Protein AF-A0A951ZEP1-F1 (afdb_monomer_lite)

Radius of gyration: 19.98 Å; chains: 1; bounding box: 36×41×52 Å

Structure (mmCIF, N/CA/C/O backbone):
data_AF-A0A951ZEP1-F1
#
_entry.id   AF-A0A951ZEP1-F1
#
loop_
_atom_site.group_PDB
_atom_site.id
_atom_site.type_symbol
_atom_site.label_atom_id
_atom_site.label_alt_id
_atom_site.label_comp_id
_atom_site.label_asym_id
_atom_site.label_entity_id
_atom_site.label_seq_id
_atom_site.pdbx_PDB_ins_code
_atom_site.Cartn_x
_atom_site.Cartn_y
_atom_site.Cartn_z
_atom_site.occupancy
_atom_site.B_iso_or_equiv
_atom_site.auth_seq_id
_atom_site.auth_comp_id
_atom_site.auth_asym_id
_atom_site.auth_atom_id
_atom_site.pdbx_PDB_model_num
ATOM 1 N N . MET A 1 1 ? 15.410 -1.917 -31.909 1.00 51.38 1 MET A N 1
ATOM 2 C CA . MET A 1 1 ? 15.054 -2.772 -30.748 1.00 51.38 1 MET A CA 1
ATOM 3 C C . MET A 1 1 ? 16.206 -2.925 -29.750 1.00 51.38 1 MET A C 1
ATOM 5 O O . MET A 1 1 ? 15.936 -2.834 -28.562 1.00 51.38 1 MET A O 1
ATOM 9 N N . ALA A 1 2 ? 17.462 -3.115 -30.187 1.00 53.62 2 ALA A N 1
ATOM 10 C CA . ALA A 1 2 ? 18.624 -3.201 -29.285 1.00 53.62 2 ALA A CA 1
ATOM 11 C C . ALA A 1 2 ? 18.972 -1.863 -28.595 1.00 53.62 2 ALA A C 1
ATOM 13 O O . ALA A 1 2 ? 19.154 -1.836 -27.384 1.00 53.62 2 ALA A O 1
ATOM 14 N N . GLU A 1 3 ? 18.944 -0.740 -29.322 1.00 55.06 3 GLU A N 1
ATOM 15 C CA . GLU A 1 3 ? 19.214 0.591 -28.741 1.00 55.06 3 GLU A CA 1
ATOM 16 C C . GLU A 1 3 ? 18.153 1.044 -27.728 1.00 55.06 3 GLU A C 1
ATOM 18 O O . GLU A 1 3 ? 18.469 1.681 -26.728 1.00 55.06 3 GLU A O 1
ATOM 23 N N . LEU A 1 4 ? 16.891 0.644 -27.935 1.00 56.81 4 LEU A N 1
ATOM 24 C CA . LEU A 1 4 ? 15.805 0.920 -26.991 1.00 56.81 4 LEU A CA 1
ATOM 25 C C . LEU A 1 4 ? 16.035 0.196 -25.654 1.00 56.81 4 LEU A C 1
ATOM 27 O O . LEU A 1 4 ? 15.737 0.746 -24.603 1.00 56.81 4 LEU A O 1
ATOM 31 N N . ARG A 1 5 ? 16.589 -1.025 -25.679 1.00 55.31 5 ARG A N 1
ATOM 32 C CA . ARG A 1 5 ? 16.930 -1.774 -24.460 1.00 55.31 5 ARG A CA 1
ATOM 33 C C . ARG A 1 5 ? 18.103 -1.140 -23.712 1.00 55.31 5 ARG A C 1
ATOM 35 O O . ARG A 1 5 ? 18.003 -0.987 -22.504 1.00 55.31 5 ARG A O 1
ATOM 42 N N . ALA A 1 6 ? 19.137 -0.686 -24.423 1.00 54.97 6 ALA A N 1
ATOM 43 C CA . ALA A 1 6 ? 20.277 0.013 -23.820 1.00 54.97 6 ALA A CA 1
ATOM 44 C C . ALA A 1 6 ? 19.877 1.344 -23.144 1.00 54.97 6 ALA A C 1
ATOM 46 O O . ALA A 1 6 ? 20.394 1.686 -22.086 1.00 54.97 6 ALA A O 1
ATOM 47 N N . LEU A 1 7 ? 18.899 2.068 -23.706 1.00 56.16 7 LEU A N 1
ATOM 48 C CA . LEU A 1 7 ? 18.304 3.261 -23.086 1.00 56.16 7 LEU A CA 1
ATOM 49 C C . LEU A 1 7 ? 17.587 2.950 -21.762 1.00 56.16 7 LEU A C 1
ATOM 51 O O . LEU A 1 7 ? 17.688 3.718 -20.806 1.00 56.16 7 LEU A O 1
ATOM 55 N N . PHE A 1 8 ? 16.885 1.821 -21.691 1.00 56.09 8 PHE A N 1
ATOM 56 C CA . PHE A 1 8 ? 16.181 1.380 -20.486 1.00 56.09 8 PHE A CA 1
ATOM 57 C C . PHE A 1 8 ? 17.101 0.761 -19.417 1.00 56.09 8 PHE A C 1
ATOM 59 O O . PHE A 1 8 ? 16.691 0.686 -18.263 1.00 56.09 8 PHE A O 1
ATOM 66 N N . GLU A 1 9 ? 18.333 0.381 -19.764 1.00 59.91 9 GLU A N 1
ATOM 67 C CA . GLU A 1 9 ? 19.388 -0.015 -18.811 1.00 59.91 9 GLU A CA 1
ATOM 68 C C . GLU A 1 9 ? 20.120 1.188 -18.175 1.00 59.91 9 GLU A C 1
ATOM 70 O O . GLU A 1 9 ? 21.024 1.009 -17.363 1.00 59.91 9 GLU A O 1
ATOM 75 N N . SER A 1 10 ? 19.726 2.422 -18.514 1.00 67.31 10 SER A N 1
ATOM 76 C CA . SER A 1 10 ? 20.356 3.671 -18.056 1.00 67.31 10 SER A CA 1
ATOM 77 C C . SER A 1 10 ? 19.426 4.540 -17.189 1.00 67.31 10 SER A C 1
ATOM 79 O O . SER A 1 10 ? 18.234 4.259 -17.052 1.00 67.31 10 SER A O 1
ATOM 81 N N . GLU A 1 11 ? 19.942 5.655 -16.652 1.00 76.94 11 GLU A N 1
ATOM 82 C CA . GLU A 1 11 ? 19.190 6.690 -15.908 1.00 76.94 11 GLU A CA 1
ATOM 83 C C . GLU A 1 11 ? 17.933 7.186 -16.650 1.00 76.94 11 GLU A C 1
ATOM 85 O O . GLU A 1 11 ? 16.928 7.545 -16.034 1.00 76.94 11 GLU A O 1
ATOM 90 N N . LEU A 1 12 ? 17.942 7.147 -17.985 1.00 81.88 12 LEU A N 1
ATOM 91 C CA . LEU A 1 12 ? 16.786 7.507 -18.807 1.00 81.88 12 LEU A CA 1
ATOM 92 C C . LEU A 1 12 ? 15.616 6.537 -18.624 1.00 81.88 12 LEU A C 1
ATOM 94 O O . LEU A 1 12 ? 14.464 6.972 -18.647 1.00 81.88 12 LEU A O 1
ATOM 98 N N . GLY A 1 13 ? 15.885 5.256 -18.366 1.00 82.81 13 GLY A N 1
ATOM 99 C CA . GLY A 1 13 ? 14.861 4.281 -18.002 1.00 82.81 13 GLY A CA 1
ATOM 100 C C . GLY A 1 13 ? 14.100 4.706 -16.745 1.00 82.81 13 GLY A C 1
ATOM 101 O O . GLY A 1 13 ? 12.869 4.653 -16.727 1.00 82.81 13 GLY A O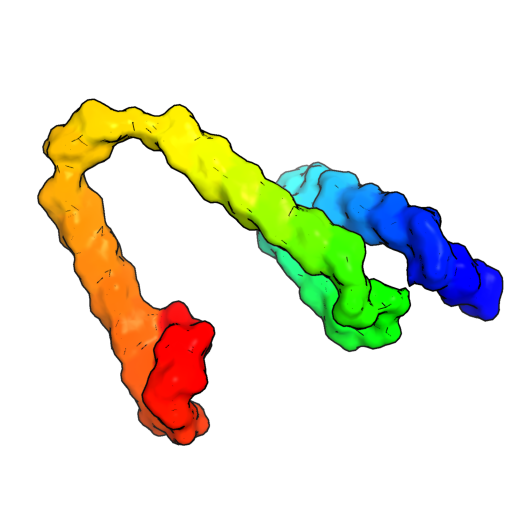 1
ATOM 102 N N . TYR A 1 14 ? 14.810 5.203 -15.728 1.00 83.12 14 TYR A N 1
ATOM 103 C CA . TYR A 1 14 ? 14.204 5.732 -14.502 1.00 83.12 14 TYR A CA 1
ATOM 104 C C . TYR A 1 14 ? 13.347 6.960 -14.753 1.00 83.12 14 TYR A C 1
ATOM 106 O O . TYR A 1 14 ? 12.226 7.041 -14.250 1.00 83.12 14 TYR A O 1
ATOM 114 N N . VAL A 1 15 ? 13.851 7.901 -15.550 1.00 87.19 15 VAL A N 1
ATOM 115 C CA . VAL A 1 15 ? 13.104 9.109 -15.909 1.00 87.19 15 VAL A CA 1
ATOM 116 C C . VAL A 1 15 ? 11.821 8.740 -16.645 1.00 87.19 15 VAL A C 1
ATOM 118 O O . VAL A 1 15 ? 10.760 9.242 -16.289 1.00 87.19 15 VAL A O 1
ATOM 121 N N . VAL A 1 16 ? 11.886 7.828 -17.617 1.00 88.94 16 VAL A N 1
ATOM 122 C CA . VAL A 1 16 ? 10.708 7.355 -18.358 1.00 88.94 16 VAL A CA 1
ATOM 123 C C . VAL A 1 16 ? 9.730 6.627 -17.438 1.00 88.94 16 VAL A C 1
ATOM 125 O O . VAL A 1 16 ? 8.526 6.862 -17.535 1.00 88.94 16 VAL A O 1
ATOM 128 N N . LEU A 1 17 ? 10.224 5.790 -16.521 1.00 87.00 17 LEU A N 1
ATOM 129 C CA . LEU A 1 17 ? 9.393 5.086 -15.548 1.00 87.00 17 LEU A CA 1
ATOM 130 C C . LEU A 1 17 ? 8.660 6.065 -14.626 1.00 87.00 17 LEU A C 1
ATOM 132 O O . LEU A 1 17 ? 7.434 6.007 -14.534 1.00 87.00 17 LEU A O 1
ATOM 136 N N . LEU A 1 18 ? 9.385 6.981 -13.976 1.00 87.88 18 LEU A N 1
ATOM 137 C CA . LEU A 1 18 ? 8.785 7.994 -13.106 1.00 87.88 18 LEU A CA 1
ATOM 138 C C . LEU A 1 18 ? 7.826 8.883 -13.896 1.00 87.88 18 LEU A C 1
ATOM 140 O O . LEU A 1 18 ? 6.705 9.115 -13.450 1.00 87.88 18 LEU A O 1
ATOM 144 N N . PHE A 1 19 ? 8.227 9.353 -15.077 1.00 91.19 19 PHE A N 1
ATOM 145 C CA . PHE A 1 19 ? 7.374 10.169 -15.934 1.00 91.19 19 PHE A CA 1
ATOM 146 C C . PHE A 1 19 ? 6.077 9.437 -16.278 1.00 91.19 19 PHE A C 1
ATOM 148 O O . PHE A 1 19 ? 4.996 9.993 -16.098 1.00 91.19 19 PHE A O 1
ATOM 155 N N . GLY A 1 20 ? 6.163 8.171 -16.691 1.00 91.75 20 GLY A N 1
ATOM 156 C CA . GLY A 1 20 ? 4.998 7.327 -16.932 1.00 91.75 20 GLY A CA 1
ATOM 157 C C . GLY A 1 20 ? 4.111 7.218 -15.692 1.00 91.75 20 GLY A C 1
ATOM 158 O O . GLY A 1 20 ? 2.907 7.459 -15.772 1.00 91.75 20 GLY A O 1
ATOM 159 N N . LEU A 1 21 ? 4.705 6.944 -14.530 1.00 89.88 21 LEU A N 1
ATOM 160 C CA . LEU A 1 21 ? 3.989 6.769 -13.267 1.00 89.88 21 LEU A CA 1
ATOM 161 C C . LEU A 1 21 ? 3.367 8.069 -12.724 1.00 89.88 21 LEU A C 1
ATOM 163 O O . LEU A 1 21 ? 2.369 8.008 -12.015 1.00 89.88 21 LEU A O 1
ATOM 167 N N . PHE A 1 22 ? 3.903 9.246 -13.057 1.00 90.12 22 PHE A N 1
ATOM 168 C CA . PHE A 1 22 ? 3.345 10.536 -12.631 1.00 90.12 22 PHE A CA 1
ATOM 169 C C . PHE A 1 22 ? 2.361 11.135 -13.641 1.00 90.12 22 PHE A C 1
ATOM 171 O O . PHE A 1 22 ? 1.352 11.723 -13.244 1.00 90.12 22 PHE A O 1
ATOM 178 N N . VAL A 1 23 ? 2.637 11.009 -14.939 1.00 94.19 23 VAL A N 1
ATOM 179 C CA . VAL A 1 23 ? 1.863 11.667 -15.998 1.00 94.19 23 VAL A CA 1
ATOM 180 C C . VAL A 1 23 ? 0.688 10.811 -16.441 1.00 94.19 23 VAL A C 1
ATOM 182 O O . VAL A 1 23 ? -0.427 11.328 -16.528 1.00 94.19 23 VAL A O 1
ATOM 185 N N . VAL A 1 24 ? 0.891 9.509 -16.673 1.00 93.69 24 VAL A N 1
ATOM 186 C CA . VAL A 1 24 ? -0.178 8.641 -17.188 1.00 93.69 24 VAL A CA 1
ATOM 187 C C . VAL A 1 24 ? -1.364 8.594 -16.221 1.00 93.69 24 VAL A C 1
ATOM 189 O O . VAL A 1 24 ? -2.473 8.866 -16.684 1.00 93.69 24 VAL A O 1
ATOM 192 N N . PRO A 1 25 ? -1.192 8.384 -14.897 1.00 92.88 25 PRO A N 1
ATOM 193 C CA . PRO A 1 25 ? -2.306 8.448 -13.951 1.00 92.88 25 PRO A CA 1
ATOM 194 C C . PRO A 1 25 ? -3.073 9.766 -13.994 1.00 92.88 25 PRO A C 1
ATOM 196 O O . PRO A 1 25 ? -4.299 9.756 -13.967 1.00 92.88 25 PRO A O 1
ATOM 199 N N . LYS A 1 26 ? -2.380 10.906 -14.110 1.00 91.06 26 LYS A N 1
ATOM 200 C CA . LYS A 1 26 ? -3.030 12.225 -14.176 1.00 91.06 26 LYS A CA 1
ATOM 201 C C . LYS A 1 26 ? -3.813 12.443 -15.466 1.00 91.06 26 LYS A C 1
ATOM 203 O O . LYS A 1 26 ? -4.875 13.054 -15.436 1.00 91.06 26 LYS A O 1
ATOM 208 N N . VAL A 1 27 ? -3.327 11.931 -16.593 1.00 93.31 27 VAL A N 1
ATOM 209 C CA . VAL A 1 27 ? -4.079 11.976 -17.854 1.00 93.31 27 VAL A CA 1
ATOM 210 C C . VAL A 1 27 ? -5.305 11.064 -17.768 1.00 93.31 27 VAL A C 1
ATOM 212 O O . VAL A 1 27 ? -6.408 11.475 -18.128 1.00 93.31 27 VAL A O 1
ATOM 215 N N . LEU A 1 28 ? -5.140 9.856 -17.221 1.00 92.19 28 LEU A N 1
ATOM 216 C CA . LEU A 1 28 ? -6.211 8.867 -17.083 1.00 92.19 28 LEU A CA 1
ATOM 217 C C . LEU A 1 28 ? -7.283 9.267 -16.059 1.00 92.19 28 LEU A C 1
ATOM 219 O O . LEU A 1 28 ? -8.441 8.871 -16.198 1.00 92.19 28 LEU A O 1
ATOM 223 N N . GLN A 1 29 ? -6.942 10.111 -15.082 1.00 91.50 29 GLN A N 1
ATOM 224 C CA . GLN A 1 29 ? -7.910 10.721 -14.164 1.00 91.50 29 GLN A CA 1
ATOM 225 C C . GLN A 1 29 ? -9.022 11.482 -14.902 1.00 91.50 29 GLN A C 1
ATOM 227 O O . GLN A 1 29 ? -10.141 11.558 -14.392 1.00 91.50 29 GLN A O 1
ATOM 232 N N . ARG A 1 30 ? -8.779 11.976 -16.129 1.00 91.62 30 ARG A N 1
ATOM 233 C CA . ARG A 1 30 ? -9.824 12.593 -16.965 1.00 91.62 30 ARG A CA 1
ATOM 234 C C . ARG A 1 30 ? -10.985 11.634 -17.261 1.00 91.62 30 ARG A C 1
ATOM 236 O O . ARG A 1 30 ? -12.110 12.085 -17.456 1.00 91.62 30 ARG A O 1
ATOM 243 N N . TRP A 1 31 ? -10.739 10.325 -17.243 1.00 93.50 31 TRP A N 1
ATOM 244 C CA . TRP A 1 31 ? -11.752 9.276 -17.392 1.00 93.50 31 TRP A CA 1
ATOM 245 C C . TRP A 1 31 ? -12.263 8.727 -16.053 1.00 93.50 31 TRP A C 1
ATOM 247 O O . TRP A 1 31 ? -12.831 7.641 -16.010 1.00 93.50 31 TRP A O 1
ATOM 257 N N . ARG A 1 32 ? -12.100 9.487 -14.959 1.00 90.50 32 ARG A N 1
ATOM 258 C CA . ARG A 1 32 ? -12.535 9.134 -13.593 1.00 90.50 32 ARG A CA 1
ATOM 259 C C . ARG A 1 32 ? -11.828 7.913 -12.994 1.00 90.50 32 ARG A C 1
ATOM 261 O O . ARG A 1 32 ? -12.340 7.310 -12.054 1.00 90.50 32 ARG A O 1
ATOM 268 N N . LEU A 1 33 ? -10.646 7.563 -13.499 1.00 91.12 33 LEU A N 1
ATOM 269 C CA . LEU A 1 33 ? -9.834 6.492 -12.927 1.00 91.12 33 LEU A CA 1
ATOM 270 C C . LEU A 1 33 ? -9.000 7.016 -11.741 1.00 91.12 33 LEU A C 1
ATOM 272 O O . LEU A 1 33 ? -8.291 8.015 -11.897 1.00 91.12 33 LEU A O 1
ATOM 276 N N . PRO A 1 34 ? -9.054 6.374 -10.554 1.00 92.25 34 PRO A N 1
ATOM 277 C CA . PRO A 1 34 ? -8.247 6.779 -9.405 1.00 92.25 34 PRO A CA 1
ATOM 278 C C . PRO A 1 34 ? -6.750 6.640 -9.693 1.00 92.25 34 PRO A C 1
ATOM 280 O O . 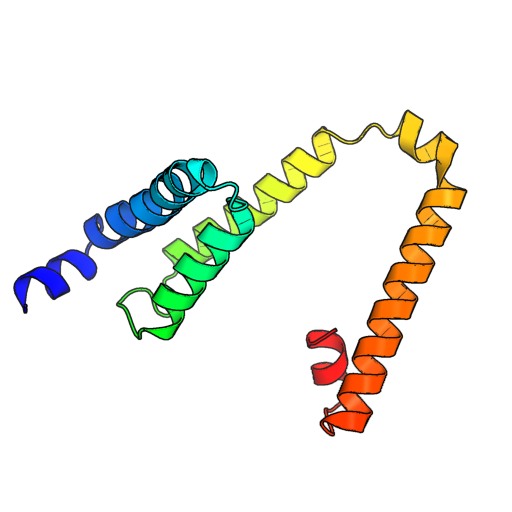PRO A 1 34 ? -6.283 5.561 -10.064 1.00 92.25 34 PRO A O 1
ATOM 283 N N . SER A 1 35 ? -5.977 7.706 -9.463 1.00 91.44 35 SER A N 1
ATOM 284 C CA . SER A 1 35 ? -4.535 7.715 -9.761 1.00 91.44 35 SER A CA 1
ATOM 285 C C . SER A 1 35 ? -3.783 6.594 -9.060 1.00 91.44 35 SER A C 1
ATOM 287 O O . SER A 1 35 ? -2.970 5.933 -9.697 1.00 91.44 35 SER A O 1
ATOM 289 N N . ALA A 1 36 ? -4.081 6.349 -7.782 1.00 90.56 36 ALA A N 1
ATOM 290 C CA . ALA A 1 36 ? -3.440 5.299 -6.996 1.00 90.56 36 ALA A CA 1
ATOM 291 C C . ALA A 1 36 ? -3.563 3.918 -7.660 1.00 90.56 36 ALA A C 1
ATOM 293 O O . ALA A 1 36 ? -2.565 3.216 -7.801 1.00 90.56 36 ALA A O 1
ATOM 294 N N . ILE A 1 37 ? -4.757 3.563 -8.146 1.00 93.06 37 ILE A N 1
ATOM 295 C CA . ILE A 1 37 ? -4.994 2.273 -8.807 1.00 93.06 37 ILE A CA 1
ATOM 296 C C . ILE A 1 37 ? -4.238 2.221 -10.136 1.00 93.06 37 ILE A C 1
ATOM 298 O O . ILE A 1 37 ? -3.557 1.241 -10.420 1.00 93.06 37 ILE A O 1
ATOM 302 N N . THR A 1 38 ? -4.301 3.287 -10.937 1.00 93.62 38 THR A N 1
ATOM 303 C CA . THR A 1 38 ? -3.613 3.321 -12.240 1.00 93.62 38 THR A CA 1
ATOM 304 C C . THR A 1 38 ? -2.091 3.254 -12.107 1.00 93.62 38 THR A C 1
ATOM 306 O O . THR A 1 38 ? -1.452 2.528 -12.862 1.00 93.62 38 THR A O 1
ATOM 309 N N . ALA A 1 39 ? -1.514 3.950 -11.122 1.00 92.12 39 ALA A N 1
ATOM 310 C CA . ALA A 1 39 ? -0.088 3.898 -10.820 1.00 92.12 39 ALA A CA 1
ATOM 311 C C . ALA A 1 39 ? 0.320 2.503 -10.331 1.00 92.12 39 ALA A C 1
ATOM 313 O O . ALA A 1 39 ? 1.312 1.958 -10.804 1.00 92.12 39 ALA A O 1
ATOM 314 N N . PHE A 1 40 ? -0.473 1.894 -9.443 1.00 91.69 40 PHE A N 1
ATOM 315 C CA . PHE A 1 40 ? -0.232 0.532 -8.970 1.00 91.69 40 PHE A CA 1
ATOM 316 C C . PHE A 1 40 ? -0.239 -0.482 -10.119 1.00 91.69 40 PHE A C 1
ATOM 318 O O . PHE A 1 40 ? 0.698 -1.265 -10.248 1.00 91.69 40 PHE A O 1
ATOM 325 N N . VAL A 1 41 ? -1.249 -0.432 -10.992 1.00 93.56 41 VAL A N 1
ATOM 326 C CA . VAL A 1 41 ? -1.349 -1.334 -12.149 1.00 93.56 41 VAL A CA 1
ATOM 327 C C . VAL A 1 41 ? -0.191 -1.116 -13.120 1.00 93.56 41 VAL A C 1
ATOM 329 O O . VAL A 1 41 ? 0.414 -2.090 -13.555 1.00 93.56 41 VAL A O 1
ATOM 332 N N . LEU A 1 42 ? 0.168 0.135 -13.427 1.00 91.94 42 LEU A N 1
ATOM 333 C CA . LEU A 1 42 ? 1.333 0.437 -14.266 1.00 91.94 42 LEU A CA 1
ATOM 334 C C . LEU A 1 42 ? 2.622 -0.133 -13.669 1.00 91.94 42 LEU A C 1
ATOM 336 O O . LEU A 1 42 ? 3.373 -0.806 -14.372 1.00 91.94 42 LEU A O 1
ATOM 340 N N . GLY A 1 43 ? 2.850 0.084 -12.372 1.00 89.69 43 GLY A N 1
ATOM 341 C CA . GLY A 1 43 ? 3.996 -0.472 -11.659 1.00 89.69 43 GLY A CA 1
ATOM 342 C C . GLY A 1 43 ? 4.015 -2.002 -11.685 1.00 89.69 43 GLY A C 1
ATOM 343 O O . GLY A 1 43 ? 5.050 -2.592 -11.981 1.00 89.69 43 GLY A O 1
ATOM 344 N N . ALA A 1 44 ? 2.870 -2.651 -11.454 1.00 90.25 44 ALA A N 1
ATOM 345 C CA . ALA A 1 44 ? 2.742 -4.106 -11.500 1.00 90.25 44 ALA A CA 1
ATOM 346 C C . ALA A 1 44 ? 3.015 -4.668 -12.905 1.00 90.25 44 ALA A C 1
ATOM 348 O O . ALA A 1 44 ? 3.755 -5.640 -13.044 1.00 90.25 44 ALA A O 1
ATOM 349 N N . VAL A 1 45 ? 2.476 -4.034 -13.954 1.00 90.81 45 VAL A N 1
ATOM 350 C CA . VAL A 1 45 ? 2.716 -4.427 -15.352 1.00 90.81 45 VAL A CA 1
ATOM 351 C C . VAL A 1 45 ? 4.203 -4.334 -15.690 1.00 90.81 45 VAL A C 1
ATOM 353 O O . VAL A 1 45 ? 4.759 -5.294 -16.221 1.00 90.81 45 VAL A O 1
ATOM 356 N N . VAL A 1 46 ? 4.862 -3.226 -15.331 1.00 87.00 46 VAL A N 1
ATOM 357 C CA . VAL A 1 46 ? 6.306 -3.040 -15.560 1.00 87.00 46 VAL A CA 1
ATOM 358 C C . VAL A 1 46 ? 7.145 -4.028 -14.739 1.00 87.00 46 VAL A C 1
ATOM 360 O O . VAL A 1 46 ? 8.135 -4.564 -15.239 1.00 87.00 46 VAL A O 1
ATOM 363 N N . GLY A 1 47 ? 6.754 -4.304 -13.493 1.00 84.88 47 GLY A N 1
ATOM 364 C CA . GLY A 1 47 ? 7.457 -5.247 -12.620 1.00 84.88 47 GLY A CA 1
ATOM 365 C C . GLY A 1 47 ? 7.388 -6.692 -13.125 1.00 84.88 47 GLY A C 1
ATOM 366 O O . GLY A 1 47 ? 8.393 -7.406 -13.122 1.00 84.88 47 GLY A O 1
ATOM 367 N N . ILE A 1 48 ? 6.221 -7.121 -13.616 1.00 85.88 48 ILE A N 1
ATOM 368 C CA . ILE A 1 48 ? 6.006 -8.489 -14.111 1.00 85.88 48 ILE A CA 1
ATOM 369 C C . ILE A 1 48 ? 6.628 -8.690 -15.498 1.00 85.88 48 ILE A C 1
ATOM 371 O O . ILE A 1 48 ? 7.129 -9.780 -15.780 1.00 85.88 48 ILE A O 1
ATOM 375 N N . SER A 1 49 ? 6.675 -7.657 -16.350 1.00 82.06 49 SER A N 1
ATOM 376 C CA . SER A 1 49 ? 7.131 -7.766 -17.746 1.00 82.06 49 SER A CA 1
ATOM 377 C C . SER A 1 49 ? 8.617 -8.115 -17.926 1.00 82.06 49 SER A C 1
ATOM 379 O O . SER A 1 49 ? 9.099 -8.152 -19.055 1.00 82.06 49 SER A O 1
ATOM 381 N N . GLY A 1 50 ? 9.362 -8.366 -16.843 1.00 68.31 50 GLY A N 1
ATOM 382 C CA . GLY A 1 50 ? 10.771 -8.758 -16.905 1.00 68.31 50 GLY A CA 1
ATOM 383 C C . GLY A 1 50 ? 11.699 -7.633 -17.351 1.00 68.31 50 GLY A C 1
ATOM 384 O O . GLY A 1 50 ? 12.745 -7.906 -17.932 1.00 68.31 50 GLY A O 1
ATOM 385 N N . GLY A 1 51 ? 11.295 -6.382 -17.111 1.00 68.69 51 GLY A N 1
ATOM 386 C CA . GLY A 1 51 ? 12.087 -5.199 -17.435 1.00 68.69 51 GLY A CA 1
ATOM 387 C C . GLY A 1 51 ? 13.371 -5.074 -16.597 1.00 68.69 51 GLY A C 1
ATOM 388 O O . GLY A 1 51 ? 13.570 -5.831 -15.645 1.00 68.69 51 GLY A O 1
ATOM 389 N N . PRO A 1 52 ? 14.228 -4.089 -16.917 1.00 66.56 52 PRO A N 1
ATOM 390 C CA . PRO A 1 52 ? 15.569 -3.934 -16.334 1.00 66.56 52 PRO A CA 1
ATOM 391 C C . PRO A 1 52 ? 15.583 -3.541 -14.849 1.00 66.56 52 PRO A C 1
ATOM 393 O O . PRO A 1 52 ? 16.631 -3.546 -14.222 1.00 66.56 52 PRO A O 1
ATOM 396 N N . PHE A 1 53 ? 14.426 -3.239 -14.263 1.00 71.19 53 PHE A N 1
ATOM 397 C CA . PHE A 1 53 ? 14.285 -2.741 -12.893 1.00 71.19 53 PHE A CA 1
ATOM 398 C C . PHE A 1 53 ? 14.162 -3.840 -11.820 1.00 71.19 53 PHE A C 1
ATOM 400 O O . PHE A 1 53 ? 13.665 -3.586 -10.719 1.00 71.19 53 PHE A O 1
ATOM 407 N N . ARG A 1 54 ? 14.545 -5.085 -12.129 1.00 66.25 54 ARG A N 1
ATOM 408 C CA . ARG A 1 54 ? 14.489 -6.193 -11.161 1.00 66.25 54 ARG A CA 1
ATOM 409 C C . ARG A 1 54 ? 15.550 -5.995 -10.078 1.00 66.25 54 ARG A C 1
ATOM 411 O O . ARG A 1 54 ? 16.726 -5.889 -10.391 1.00 66.25 54 ARG A O 1
ATOM 418 N N . GLU A 1 55 ? 15.109 -5.974 -8.820 1.00 65.62 55 GLU A N 1
ATOM 419 C CA . GLU A 1 55 ? 15.970 -5.862 -7.627 1.00 65.62 55 GLU A CA 1
ATOM 420 C C . GLU A 1 55 ? 16.860 -4.604 -7.584 1.00 65.62 55 GLU A C 1
ATOM 422 O O . GLU A 1 55 ? 17.929 -4.603 -6.974 1.00 65.62 55 GLU A O 1
ATOM 427 N N . ASP A 1 56 ? 16.414 -3.496 -8.187 1.00 78.88 56 ASP A N 1
ATOM 428 C CA . ASP A 1 56 ? 17.218 -2.276 -8.188 1.00 78.88 56 ASP A CA 1
ATOM 429 C C . ASP A 1 56 ? 17.213 -1.555 -6.829 1.00 78.88 56 ASP A C 1
ATOM 431 O O . ASP A 1 56 ? 16.171 -1.189 -6.265 1.00 78.88 56 ASP A O 1
ATOM 435 N N . ARG A 1 57 ? 18.420 -1.293 -6.319 1.00 84.31 57 ARG A N 1
ATOM 436 C CA . ARG A 1 57 ? 18.662 -0.609 -5.045 1.00 84.31 57 ARG A CA 1
ATOM 437 C C . ARG A 1 57 ? 18.066 0.802 -4.999 1.00 84.31 57 ARG A C 1
ATOM 439 O O . ARG A 1 57 ? 17.613 1.237 -3.943 1.00 84.31 57 ARG A O 1
ATOM 446 N N . THR A 1 58 ? 18.030 1.505 -6.123 1.00 85.06 58 THR A N 1
ATOM 447 C CA . THR A 1 58 ? 17.468 2.854 -6.264 1.00 85.06 58 THR A CA 1
ATOM 448 C C . THR A 1 58 ? 15.959 2.841 -6.057 1.00 85.06 58 THR A C 1
ATOM 450 O O . THR A 1 58 ? 15.440 3.654 -5.292 1.00 85.06 58 THR A O 1
ATOM 453 N N . LEU A 1 59 ? 15.248 1.880 -6.660 1.00 84.19 59 LEU A N 1
ATOM 454 C CA . LEU A 1 59 ? 13.808 1.714 -6.430 1.00 84.19 59 LEU A CA 1
ATOM 455 C C . LEU A 1 59 ? 13.508 1.312 -4.992 1.00 84.19 59 LEU A C 1
ATOM 457 O O . LEU A 1 59 ? 12.530 1.790 -4.421 1.00 84.19 59 LEU A O 1
ATOM 461 N N . HIS A 1 60 ? 14.360 0.486 -4.384 1.00 88.25 60 HIS A N 1
ATOM 462 C CA . HIS A 1 60 ? 14.216 0.130 -2.977 1.00 88.25 60 HIS A CA 1
ATOM 463 C C . HIS A 1 60 ? 14.341 1.357 -2.057 1.00 88.25 60 HIS A C 1
ATOM 465 O O . HIS A 1 60 ? 13.511 1.558 -1.164 1.00 88.25 60 HIS A O 1
ATOM 471 N N . LEU A 1 61 ? 15.329 2.224 -2.310 1.00 91.56 61 LEU A N 1
ATOM 472 C CA . LEU A 1 61 ? 15.481 3.491 -1.590 1.00 91.56 61 LEU A CA 1
ATOM 473 C C . LEU A 1 61 ? 14.277 4.409 -1.820 1.00 91.56 61 LEU A C 1
ATOM 475 O O . LEU A 1 61 ? 13.705 4.913 -0.856 1.00 91.56 61 LEU A O 1
ATOM 479 N N . LEU A 1 62 ? 13.847 4.579 -3.073 1.00 89.69 62 LEU A N 1
ATOM 480 C CA . LEU A 1 62 ? 12.709 5.431 -3.416 1.00 89.69 62 LEU A CA 1
ATOM 481 C C . LEU A 1 62 ? 11.403 4.931 -2.786 1.00 89.69 62 LEU A C 1
ATOM 483 O O . LEU A 1 62 ? 10.627 5.738 -2.282 1.00 89.69 62 LEU A O 1
ATOM 487 N N . SER A 1 63 ? 11.179 3.615 -2.753 1.00 90.69 63 SER A N 1
ATOM 488 C CA . SER A 1 63 ? 10.033 3.007 -2.072 1.00 90.69 63 SER A CA 1
ATOM 489 C C . SER A 1 63 ? 10.091 3.261 -0.570 1.00 90.69 63 SER A C 1
ATOM 491 O O . SER A 1 63 ? 9.088 3.639 0.029 1.00 90.69 63 SER A O 1
ATOM 493 N N . THR A 1 64 ? 11.262 3.097 0.045 1.00 95.06 64 THR A N 1
ATOM 494 C CA . THR A 1 64 ? 11.438 3.338 1.483 1.00 95.06 64 THR A CA 1
ATOM 495 C C . THR A 1 64 ? 11.170 4.802 1.827 1.00 95.06 64 THR A C 1
ATOM 497 O O . THR A 1 64 ? 10.379 5.083 2.730 1.00 95.06 64 THR A O 1
ATOM 500 N N . PHE A 1 65 ? 11.757 5.744 1.080 1.00 95.88 65 PHE A N 1
ATOM 501 C CA . PHE A 1 65 ? 11.511 7.175 1.273 1.00 95.88 65 PHE A CA 1
ATOM 502 C C . PHE A 1 65 ? 10.060 7.553 0.984 1.00 95.88 65 PHE A C 1
ATOM 504 O O . PHE A 1 65 ? 9.468 8.294 1.762 1.00 95.88 65 PHE A O 1
ATOM 511 N N . GLY A 1 66 ? 9.467 7.021 -0.084 1.00 92.69 66 GLY A N 1
ATOM 512 C CA . GLY A 1 66 ? 8.083 7.293 -0.462 1.00 92.69 66 GLY A CA 1
ATOM 513 C C . GLY A 1 66 ? 7.085 6.816 0.591 1.00 92.69 66 GLY A C 1
ATOM 514 O O . GLY A 1 66 ? 6.248 7.599 1.033 1.00 92.69 66 GLY A O 1
ATOM 515 N N . ILE A 1 67 ? 7.207 5.566 1.049 1.00 94.62 67 ILE A N 1
ATOM 516 C CA . ILE A 1 67 ? 6.356 5.008 2.110 1.00 94.62 67 ILE A CA 1
ATOM 517 C C . ILE A 1 67 ? 6.544 5.807 3.404 1.00 94.62 67 ILE A C 1
ATOM 519 O O . ILE A 1 67 ? 5.560 6.230 4.010 1.00 94.62 67 ILE A O 1
ATOM 523 N N . SER A 1 68 ? 7.791 6.081 3.798 1.00 96.94 68 SER A N 1
ATOM 524 C CA . SER A 1 68 ? 8.081 6.847 5.017 1.00 96.94 68 SER A CA 1
ATOM 525 C C . SER A 1 68 ? 7.507 8.263 4.956 1.00 96.94 68 SER A C 1
ATOM 527 O O . SER A 1 68 ? 6.902 8.716 5.922 1.00 96.94 68 SER A O 1
ATOM 529 N N . ALA A 1 69 ? 7.639 8.950 3.817 1.00 96.75 69 ALA A N 1
ATOM 530 C CA . ALA A 1 69 ? 7.084 10.283 3.612 1.00 96.75 69 ALA A CA 1
ATOM 531 C C . ALA A 1 69 ? 5.550 10.275 3.645 1.00 96.75 69 ALA A C 1
ATOM 533 O O . ALA A 1 69 ? 4.963 11.125 4.307 1.00 96.75 69 ALA A O 1
ATOM 534 N N . LEU A 1 70 ? 4.892 9.303 2.998 1.00 94.69 70 LEU A N 1
ATOM 535 C CA . LEU A 1 70 ? 3.430 9.168 3.031 1.00 94.69 70 LEU A CA 1
ATOM 536 C C . LEU A 1 70 ? 2.911 8.990 4.462 1.00 94.69 70 LEU A C 1
ATOM 538 O O . LEU A 1 70 ? 1.956 9.659 4.851 1.00 94.69 70 LEU A O 1
ATOM 542 N N . PHE A 1 71 ? 3.559 8.138 5.261 1.00 95.88 71 PHE A N 1
ATOM 543 C CA . PHE A 1 71 ? 3.198 7.966 6.669 1.00 95.88 71 PHE A CA 1
ATOM 544 C C . PHE A 1 71 ? 3.537 9.190 7.526 1.00 95.88 71 PHE A C 1
ATOM 546 O O . PHE A 1 71 ? 2.764 9.521 8.423 1.00 95.88 71 PHE A O 1
ATOM 553 N N . LEU A 1 72 ? 4.643 9.887 7.246 1.00 96.75 72 LEU A N 1
ATOM 554 C CA . LEU A 1 72 ? 4.999 11.131 7.930 1.00 96.75 72 LEU A CA 1
ATOM 555 C C . LEU A 1 72 ? 3.951 12.220 7.676 1.00 96.75 72 LEU A C 1
ATOM 557 O O . LEU A 1 72 ? 3.451 12.804 8.633 1.00 96.75 72 LEU A O 1
ATOM 561 N N . PHE A 1 73 ? 3.577 12.464 6.417 1.00 96.06 73 PHE A N 1
ATOM 562 C CA . PHE A 1 73 ? 2.546 13.445 6.071 1.00 96.06 73 PHE A CA 1
ATOM 563 C C . PHE A 1 73 ? 1.187 13.060 6.653 1.00 96.06 73 PHE A C 1
ATOM 565 O O . PHE A 1 73 ? 0.559 13.888 7.306 1.00 96.06 73 PHE A O 1
ATOM 572 N N . ALA A 1 74 ? 0.786 11.791 6.532 1.00 94.00 74 ALA A N 1
ATOM 573 C CA . ALA A 1 74 ? -0.439 11.308 7.161 1.00 94.00 74 ALA A CA 1
ATOM 574 C C . ALA A 1 74 ? -0.422 11.510 8.685 1.00 94.00 74 ALA A C 1
ATOM 576 O O . ALA A 1 74 ? -1.443 11.859 9.263 1.00 94.00 74 ALA A O 1
ATOM 577 N N . GLY A 1 75 ? 0.725 11.324 9.344 1.00 93.19 75 GLY A N 1
ATOM 578 C CA . GLY A 1 75 ? 0.876 11.561 10.779 1.00 93.19 75 GLY A CA 1
ATOM 579 C C . GLY A 1 75 ? 0.820 13.041 11.170 1.00 93.19 75 GLY A C 1
ATOM 580 O O . GLY A 1 75 ? 0.246 13.368 12.206 1.00 93.19 75 GLY A O 1
ATOM 581 N N . LEU A 1 76 ? 1.385 13.932 10.350 1.00 94.88 76 LEU A N 1
ATOM 582 C CA . LEU A 1 76 ? 1.370 15.383 10.576 1.00 94.88 76 LEU A CA 1
ATOM 583 C C . LEU A 1 76 ? -0.011 16.009 10.329 1.00 94.88 76 LEU A C 1
ATOM 585 O O . LEU A 1 76 ? -0.357 16.989 10.982 1.00 94.88 76 LEU A O 1
ATOM 589 N N . GLU A 1 77 ? -0.801 15.445 9.413 1.00 94.00 77 GLU A N 1
ATOM 590 C CA . GLU A 1 77 ? -2.166 15.893 9.101 1.00 94.00 77 GLU A CA 1
ATOM 591 C C . GLU A 1 77 ? -3.216 15.425 10.132 1.00 94.00 77 GLU A C 1
ATOM 593 O O . GLU A 1 77 ? -4.364 15.874 10.098 1.00 94.00 77 GLU A 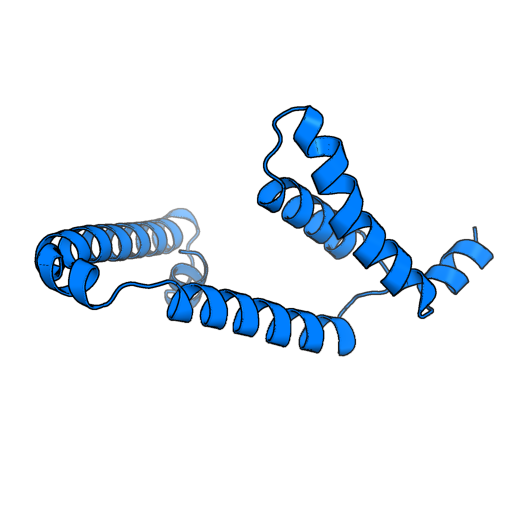O 1
ATOM 598 N N . VAL A 1 78 ? -2.857 14.534 11.066 1.00 92.19 78 VAL A N 1
ATOM 599 C CA . VAL A 1 78 ? -3.788 13.996 12.071 1.00 92.19 78 VAL A CA 1
ATOM 600 C C . VAL A 1 78 ? -4.008 14.973 13.226 1.00 92.19 78 VAL A C 1
ATOM 602 O O . VAL A 1 78 ? -3.097 15.318 13.977 1.00 92.19 78 VAL A O 1
ATOM 605 N N . ASP A 1 79 ? -5.274 15.323 13.456 1.00 91.94 79 ASP A N 1
ATOM 606 C CA . ASP A 1 79 ? -5.704 16.047 14.652 1.00 91.94 79 ASP A CA 1
ATOM 607 C C . ASP A 1 79 ? -5.897 15.087 15.840 1.00 91.94 79 ASP A C 1
ATOM 609 O O . ASP A 1 79 ? -6.909 14.386 15.974 1.00 91.94 79 ASP A O 1
ATOM 613 N N . PHE A 1 80 ? -4.923 15.084 16.753 1.00 89.50 80 PHE A N 1
ATOM 614 C CA . PHE A 1 80 ? -4.967 14.273 17.971 1.00 89.50 80 PHE A CA 1
ATOM 615 C C . PHE A 1 80 ? -6.113 14.639 18.917 1.00 89.50 80 PHE A C 1
ATOM 617 O O . PHE A 1 80 ? -6.555 13.781 19.687 1.00 89.50 80 PHE A O 1
ATOM 624 N N . HIS A 1 81 ? -6.585 15.886 18.913 1.00 91.06 81 HIS A N 1
ATOM 625 C CA . HIS A 1 81 ? -7.668 16.305 19.792 1.00 91.06 81 HIS A CA 1
ATOM 626 C C . HIS A 1 81 ? -9.004 15.736 19.307 1.00 91.06 81 HIS A C 1
ATOM 628 O O . HIS A 1 81 ? -9.733 15.128 20.100 1.00 91.06 81 HIS A O 1
ATOM 634 N N . ALA A 1 82 ? -9.267 15.835 18.001 1.00 89.81 82 ALA A N 1
ATOM 635 C CA . ALA A 1 82 ? -10.422 15.215 17.358 1.00 89.81 82 ALA A CA 1
ATOM 636 C C . ALA A 1 82 ? -10.387 13.679 17.464 1.00 89.81 82 ALA A C 1
ATOM 638 O O . ALA A 1 82 ? -11.417 13.048 17.726 1.00 89.81 82 ALA A O 1
ATOM 639 N N . LEU A 1 83 ? -9.198 13.075 17.337 1.00 89.62 83 LEU A N 1
ATOM 640 C CA . LEU A 1 83 ? -9.012 11.631 17.472 1.00 89.62 83 LEU A CA 1
ATOM 641 C C . LEU A 1 83 ? -9.380 11.145 18.879 1.00 89.62 83 LEU A C 1
ATOM 643 O O . LEU A 1 83 ? -10.135 10.181 19.021 1.00 89.62 83 LEU A O 1
ATOM 647 N N . ARG A 1 84 ? -8.904 11.848 19.920 1.00 91.19 84 ARG A N 1
ATOM 648 C CA . ARG A 1 84 ? -9.194 11.520 21.327 1.00 91.19 84 ARG A CA 1
ATOM 649 C C . ARG A 1 84 ? -10.681 11.579 21.647 1.00 91.19 84 ARG A C 1
ATOM 651 O O . ARG A 1 84 ? -11.193 10.677 22.306 1.00 91.19 84 ARG A O 1
ATOM 658 N N . ALA A 1 85 ? -11.385 12.582 21.125 1.00 93.38 85 ALA A N 1
ATOM 659 C CA . ALA A 1 85 ? -12.822 12.740 21.338 1.00 93.38 85 ALA A CA 1
ATOM 660 C C . ALA A 1 85 ? -13.652 11.552 20.807 1.00 93.38 85 ALA A C 1
ATOM 662 O O . ALA A 1 85 ? -14.750 11.295 21.298 1.00 93.38 85 ALA A O 1
ATOM 663 N N . ARG A 1 86 ? -13.135 10.802 19.822 1.00 92.44 86 ARG A N 1
ATOM 664 C CA . ARG A 1 86 ? -13.829 9.667 19.186 1.00 92.44 86 ARG A CA 1
ATOM 665 C C . ARG A 1 86 ? -13.065 8.345 19.283 1.00 92.44 86 ARG A C 1
ATOM 667 O O . ARG A 1 86 ? -13.355 7.421 18.522 1.00 92.44 86 ARG A O 1
ATOM 674 N N . LEU A 1 87 ? -12.157 8.207 20.253 1.00 92.56 87 LEU A N 1
ATOM 675 C CA . LEU A 1 87 ? -11.329 7.005 20.440 1.00 92.56 87 LEU A CA 1
ATOM 676 C C . LEU A 1 87 ? -12.141 5.712 20.489 1.00 92.56 87 LEU A C 1
ATOM 678 O O . LEU A 1 87 ? -11.740 4.720 19.893 1.00 92.56 87 LEU A O 1
ATOM 682 N N . ARG A 1 88 ? -13.301 5.719 21.155 1.00 94.94 88 ARG A N 1
ATOM 683 C CA . ARG A 1 88 ? -14.158 4.528 21.246 1.00 94.94 88 ARG A CA 1
ATOM 684 C C . ARG A 1 88 ? -14.655 4.072 19.875 1.00 94.94 88 ARG A C 1
ATOM 686 O O . ARG A 1 88 ? -14.598 2.885 19.571 1.00 94.94 88 ARG A O 1
ATOM 693 N N . VAL A 1 89 ? -15.118 5.010 19.051 1.00 94.31 89 VAL A N 1
ATOM 694 C CA . VAL A 1 89 ? -15.593 4.711 17.694 1.00 94.31 89 VAL A CA 1
ATOM 695 C C . VAL A 1 89 ? -14.425 4.244 16.829 1.00 94.31 89 VAL A C 1
ATOM 697 O O . VAL A 1 89 ? -14.554 3.258 16.109 1.00 94.31 89 VAL A O 1
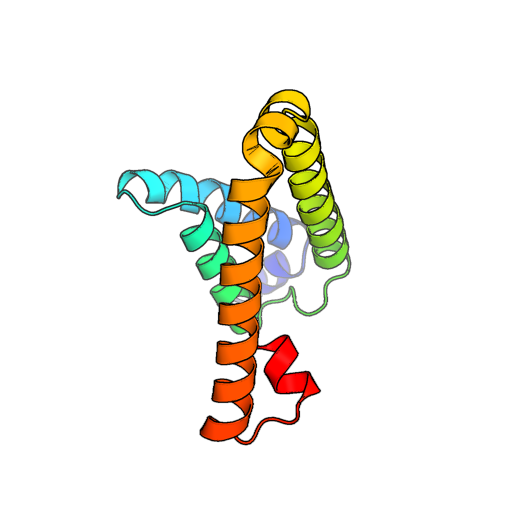ATOM 700 N N . LEU A 1 90 ? -13.264 4.892 16.941 1.00 92.88 90 LEU A N 1
ATOM 701 C CA . LEU A 1 90 ? -12.054 4.473 16.235 1.00 92.88 90 LEU A CA 1
ATOM 702 C C . LEU A 1 90 ? -11.628 3.049 16.621 1.00 92.88 90 LEU A C 1
ATOM 704 O O . LEU A 1 90 ? -11.366 2.236 15.741 1.00 92.88 90 LEU A O 1
ATOM 708 N N . ALA A 1 91 ? -11.612 2.730 17.917 1.00 95.44 91 ALA A N 1
ATOM 709 C CA . ALA A 1 91 ? -11.255 1.412 18.430 1.00 95.44 91 ALA A CA 1
ATOM 710 C C . ALA A 1 91 ? -12.228 0.325 17.953 1.00 95.44 91 ALA A C 1
ATOM 712 O O . ALA A 1 91 ? -11.791 -0.770 17.618 1.00 95.44 91 ALA A O 1
ATOM 713 N N . GLN A 1 92 ? -13.527 0.628 17.851 1.00 96.56 92 GLN A N 1
ATOM 714 C CA . GLN A 1 92 ? -14.508 -0.289 17.261 1.00 96.56 92 GLN A CA 1
ATOM 715 C C . GLN A 1 92 ? -14.200 -0.576 15.788 1.00 96.56 92 GLN A C 1
ATOM 717 O O . GLN A 1 92 ? -14.154 -1.737 15.392 1.00 96.56 92 GLN A O 1
ATOM 722 N N . HIS A 1 93 ? -13.935 0.459 14.984 1.00 95.38 93 HIS A N 1
ATOM 723 C CA . HIS A 1 93 ? -13.591 0.274 13.571 1.00 95.38 93 HIS A CA 1
ATOM 724 C C . HIS A 1 93 ? -12.265 -0.472 13.402 1.00 95.38 93 HIS A C 1
ATOM 726 O O . HIS A 1 93 ? -12.147 -1.323 12.522 1.00 95.38 93 HIS A O 1
ATOM 732 N N . LEU A 1 94 ? -11.279 -0.189 14.256 1.00 95.25 94 LEU A N 1
ATOM 733 C CA . LEU A 1 94 ? -10.005 -0.895 14.255 1.00 95.25 94 LEU A CA 1
ATOM 734 C C . LEU A 1 94 ? -10.188 -2.364 14.649 1.00 95.25 94 LEU A C 1
ATOM 736 O O . LEU A 1 94 ? -9.656 -3.237 13.975 1.00 95.25 94 LEU A O 1
ATOM 740 N N . GLY A 1 95 ? -11.003 -2.642 15.669 1.00 97.31 95 GLY A N 1
ATOM 741 C CA . GLY A 1 95 ? -11.357 -3.997 16.082 1.00 97.31 95 GLY A CA 1
ATOM 742 C C . GLY A 1 95 ? -12.048 -4.784 14.970 1.00 97.31 95 GLY A C 1
ATOM 743 O O . GLY A 1 95 ? -11.652 -5.912 14.690 1.00 97.31 95 GLY A O 1
ATOM 744 N N . VAL A 1 96 ? -13.016 -4.176 14.274 1.00 97.25 96 VAL A N 1
ATOM 745 C CA . VAL A 1 96 ? -13.679 -4.801 13.115 1.00 97.25 96 VAL A CA 1
ATOM 746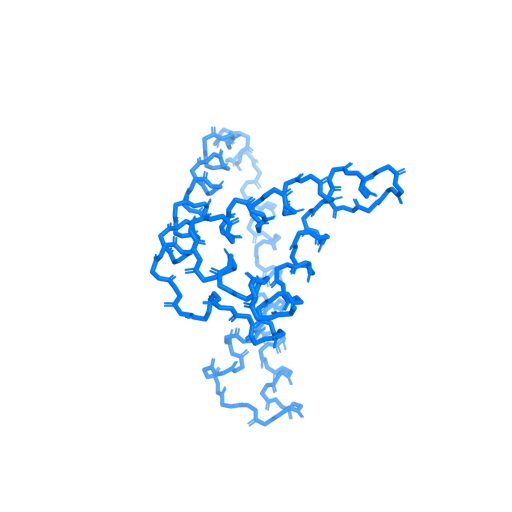 C C . VAL A 1 96 ? -12.676 -5.062 11.992 1.00 97.25 96 VAL A C 1
ATOM 748 O O . VAL A 1 96 ? -12.690 -6.147 11.422 1.00 97.25 96 VAL A O 1
ATOM 751 N N . ARG A 1 97 ? -11.767 -4.123 11.694 1.00 96.19 97 ARG A N 1
ATOM 752 C CA . ARG A 1 97 ? -10.716 -4.336 10.683 1.00 96.19 97 ARG A CA 1
ATOM 753 C C . ARG A 1 97 ? -9.788 -5.487 11.059 1.00 96.19 97 ARG A C 1
ATOM 755 O O . ARG A 1 97 ? -9.566 -6.357 10.230 1.00 96.19 97 ARG A O 1
ATOM 762 N N . VAL A 1 98 ? -9.302 -5.539 12.298 1.00 97.12 98 VAL A N 1
ATOM 763 C CA . VAL A 1 98 ? -8.457 -6.644 12.780 1.00 97.12 98 VAL A CA 1
ATOM 764 C C . VAL A 1 98 ? -9.204 -7.979 12.715 1.00 97.12 98 VAL A C 1
ATOM 766 O O . VAL A 1 98 ? -8.632 -8.973 12.281 1.00 97.12 98 VAL A O 1
ATOM 769 N N . ALA A 1 99 ? -10.490 -8.007 13.073 1.00 97.44 99 ALA A N 1
ATOM 770 C CA . ALA A 1 99 ? -11.314 -9.208 12.955 1.00 97.44 99 ALA A CA 1
ATOM 771 C C . ALA A 1 99 ? -11.502 -9.647 11.493 1.00 97.44 99 ALA A C 1
ATOM 773 O O . ALA A 1 99 ? -11.408 -10.836 11.201 1.00 97.44 99 ALA A O 1
ATOM 774 N N . MET A 1 100 ? -11.719 -8.705 10.569 1.00 97.00 100 MET A N 1
ATOM 775 C CA . MET A 1 100 ? -11.789 -8.993 9.132 1.00 97.00 100 MET A CA 1
ATOM 776 C C . MET A 1 100 ? -10.471 -9.572 8.606 1.00 97.00 100 MET A C 1
ATOM 778 O O . MET A 1 100 ? -10.506 -10.567 7.890 1.00 97.00 100 MET A O 1
ATOM 782 N N . LEU A 1 101 ? -9.322 -9.014 9.008 1.00 96.44 101 LEU A N 1
ATOM 783 C CA . LEU A 1 101 ? -8.000 -9.547 8.653 1.00 96.44 101 LEU A CA 1
ATOM 784 C C . LEU A 1 101 ? -7.794 -10.959 9.225 1.00 96.44 101 LEU A C 1
ATOM 786 O O . LEU A 1 101 ? -7.371 -11.862 8.514 1.00 96.44 101 LEU A O 1
ATOM 790 N N . ALA A 1 102 ? -8.166 -11.196 10.486 1.00 96.50 102 ALA A N 1
ATOM 791 C CA . ALA A 1 102 ? -8.069 -12.523 11.096 1.00 96.50 102 ALA A CA 1
ATOM 792 C C . ALA A 1 102 ? -8.955 -13.561 10.384 1.00 96.50 102 ALA A C 1
ATOM 794 O O . ALA A 1 102 ? -8.526 -14.693 10.163 1.00 96.50 102 ALA A O 1
ATOM 795 N N . LEU A 1 103 ? -10.172 -13.174 9.988 1.00 96.88 103 LEU A N 1
ATOM 796 C CA . LEU A 1 103 ? -11.065 -14.026 9.202 1.00 96.88 103 LEU A CA 1
ATOM 797 C C . LEU A 1 103 ? -10.513 -14.290 7.799 1.00 96.88 103 LEU A C 1
ATOM 799 O O . LEU A 1 103 ? -10.593 -15.424 7.336 1.00 96.88 103 LEU A O 1
ATOM 803 N N . ALA A 1 104 ? -9.927 -13.285 7.144 1.00 95.50 104 ALA A N 1
ATOM 804 C CA . ALA A 1 104 ? -9.275 -13.448 5.848 1.00 95.50 104 ALA A CA 1
ATOM 805 C C . ALA A 1 104 ? -8.070 -14.397 5.940 1.00 95.50 104 ALA A C 1
ATOM 807 O O . ALA A 1 104 ? -7.953 -15.305 5.120 1.00 95.50 104 ALA A O 1
ATOM 808 N N . ALA A 1 105 ? -7.237 -14.263 6.977 1.00 95.75 105 ALA A N 1
ATOM 809 C CA . ALA A 1 105 ? -6.121 -15.172 7.232 1.00 95.75 105 ALA A CA 1
ATOM 810 C C . ALA A 1 105 ? -6.621 -16.602 7.480 1.00 95.75 105 ALA A C 1
ATOM 812 O O . ALA A 1 105 ? -6.137 -17.552 6.870 1.00 95.75 105 ALA A O 1
ATOM 813 N N . TRP A 1 106 ? -7.636 -16.771 8.329 1.00 96.38 106 TRP A N 1
ATOM 814 C CA . TRP A 1 106 ? -8.220 -18.083 8.603 1.00 96.38 106 TRP A CA 1
ATOM 815 C C . TRP A 1 106 ? -8.830 -18.724 7.348 1.00 96.38 106 TRP A C 1
ATOM 817 O O . TRP A 1 106 ? -8.570 -19.894 7.066 1.00 96.38 106 TRP A O 1
ATOM 827 N N . ALA A 1 107 ? -9.582 -17.958 6.555 1.00 95.56 107 ALA A N 1
ATOM 828 C CA . ALA A 1 107 ? -10.124 -18.419 5.282 1.00 95.56 107 ALA A CA 1
ATOM 829 C C . ALA A 1 107 ? -9.005 -18.781 4.295 1.00 95.56 107 ALA A C 1
ATOM 831 O O . ALA A 1 107 ? -9.092 -19.810 3.632 1.00 95.56 107 ALA A O 1
ATOM 832 N N . GLY A 1 108 ? -7.932 -17.989 4.241 1.00 94.25 108 GLY A N 1
ATOM 833 C CA . GLY A 1 108 ? -6.742 -18.269 3.443 1.00 94.25 108 GLY A CA 1
ATOM 834 C C . GLY A 1 108 ? -6.085 -19.600 3.819 1.00 94.25 108 GLY A C 1
ATOM 835 O O . GLY A 1 108 ? -5.794 -20.418 2.947 1.00 94.25 108 GLY A O 1
ATOM 836 N N . ALA A 1 109 ? -5.920 -19.853 5.119 1.00 95.19 109 ALA A N 1
ATOM 837 C CA . ALA A 1 109 ? -5.372 -21.106 5.630 1.00 95.19 109 ALA A CA 1
ATOM 838 C C . ALA A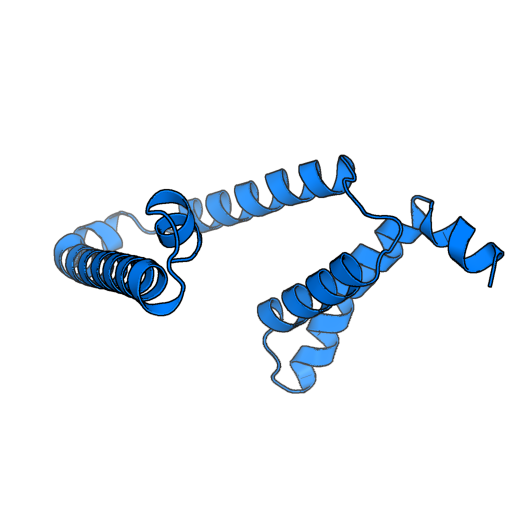 1 109 ? -6.240 -22.317 5.250 1.00 95.19 109 ALA A C 1
ATOM 840 O O . ALA A 1 109 ? -5.708 -23.335 4.821 1.00 95.19 109 ALA A O 1
ATOM 841 N N . GLN A 1 110 ? -7.567 -22.201 5.352 1.00 94.44 110 GLN A N 1
ATOM 842 C CA . GLN A 1 110 ? -8.475 -23.324 5.087 1.00 94.44 110 GLN A CA 1
ATOM 843 C C . GLN A 1 110 ? -8.722 -23.573 3.596 1.00 94.44 110 GLN A C 1
ATOM 845 O O . GLN A 1 110 ? -8.743 -24.719 3.158 1.00 94.44 110 GLN A O 1
ATOM 850 N N . LEU A 1 111 ? -8.920 -22.514 2.806 1.00 95.62 111 LEU A N 1
ATOM 851 C CA . LEU A 1 111 ? -9.258 -22.633 1.385 1.00 95.62 111 LEU A CA 1
ATOM 852 C C . LEU A 1 111 ? -8.040 -22.970 0.524 1.00 95.62 111 LEU A C 1
ATOM 854 O O . LEU A 1 111 ? -8.173 -23.696 -0.457 1.00 95.62 111 LEU A O 1
ATOM 858 N N . PHE A 1 112 ? -6.866 -22.447 0.883 1.00 94.06 112 PHE A N 1
ATOM 859 C CA . PHE A 1 112 ? -5.637 -22.609 0.103 1.00 94.06 112 PHE A CA 1
ATOM 860 C C . PHE A 1 112 ? -4.590 -23.491 0.800 1.00 94.06 112 PHE A C 1
ATOM 862 O O . PHE A 1 112 ? -3.503 -23.675 0.259 1.00 94.06 112 PHE A O 1
ATOM 869 N N . GLY A 1 113 ? -4.891 -24.034 1.987 1.00 92.38 113 GLY A N 1
ATOM 870 C CA . GLY A 1 113 ? -3.962 -24.879 2.746 1.00 92.38 113 GLY A CA 1
ATOM 871 C C . GLY A 1 113 ? -2.705 -24.139 3.210 1.00 92.38 113 GLY A C 1
ATOM 872 O O . GLY A 1 113 ? -1.657 -24.759 3.381 1.00 92.38 113 GLY A O 1
ATOM 873 N N . LEU A 1 114 ? -2.773 -22.810 3.350 1.00 92.44 114 LEU A N 1
ATOM 874 C CA . LEU A 1 114 ? -1.613 -21.989 3.689 1.00 92.44 114 LEU A CA 1
ATOM 875 C C . LEU A 1 114 ? -1.176 -22.226 5.136 1.00 92.44 114 LEU A C 1
ATOM 877 O O . LEU A 1 114 ? -1.992 -22.254 6.058 1.00 92.44 114 LEU A O 1
ATOM 881 N N . GLU A 1 115 ? 0.138 -22.295 5.348 1.00 93.44 115 GLU A N 1
ATOM 882 C CA . GLU A 1 115 ? 0.715 -22.230 6.688 1.00 93.44 115 GLU A CA 1
ATOM 883 C C . GLU A 1 115 ? 0.330 -20.914 7.378 1.00 93.44 115 GLU A C 1
ATOM 885 O O . GLU A 1 115 ? 0.206 -19.869 6.734 1.00 93.44 115 GLU A O 1
ATOM 890 N N . GLY A 1 116 ? 0.213 -20.929 8.710 1.00 90.12 116 GLY A N 1
ATOM 891 C CA . GLY A 1 116 ? -0.280 -19.777 9.475 1.00 90.12 116 GLY A CA 1
ATOM 892 C C . GLY A 1 116 ? 0.458 -18.462 9.184 1.00 90.12 116 GLY A C 1
ATOM 893 O O . GLY A 1 116 ? -0.179 -17.420 9.062 1.00 90.12 116 GLY A O 1
ATOM 894 N N . ARG A 1 117 ? 1.786 -18.496 8.988 1.00 93.44 117 ARG A N 1
ATOM 895 C CA . ARG A 1 117 ? 2.563 -17.299 8.617 1.00 93.44 117 ARG A CA 1
ATOM 896 C C . ARG A 1 117 ? 2.167 -16.766 7.239 1.00 93.44 117 ARG A C 1
ATOM 898 O O . ARG A 1 117 ? 1.953 -15.568 7.101 1.00 93.44 117 ARG A O 1
ATOM 905 N N . ALA A 1 118 ? 2.084 -17.636 6.236 1.00 93.50 118 ALA A N 1
ATOM 906 C CA . ALA A 1 118 ? 1.723 -17.244 4.877 1.00 93.50 118 ALA A CA 1
ATOM 907 C C . ALA A 1 118 ? 0.286 -16.705 4.816 1.00 93.50 118 ALA A C 1
ATOM 909 O O . ALA A 1 118 ? 0.033 -15.696 4.166 1.00 93.50 118 ALA A O 1
ATOM 910 N N . ALA A 1 119 ? -0.630 -17.327 5.560 1.00 93.38 119 ALA A N 1
ATOM 911 C CA . ALA A 1 119 ? -2.016 -16.894 5.668 1.00 93.38 119 ALA A CA 1
ATOM 912 C C . ALA A 1 119 ? -2.158 -15.495 6.296 1.00 93.38 119 ALA A C 1
ATOM 914 O O . ALA A 1 119 ? -2.940 -14.683 5.811 1.00 93.38 119 ALA A O 1
ATOM 915 N N . VAL A 1 120 ? -1.372 -15.190 7.335 1.00 94.06 120 VAL A N 1
ATOM 916 C CA . VAL A 1 120 ? -1.337 -13.852 7.954 1.00 94.06 120 VAL A CA 1
ATOM 917 C C . VAL A 1 120 ? -0.689 -12.812 7.038 1.00 94.06 120 VAL A C 1
ATOM 919 O O . VAL A 1 120 ? -1.117 -11.669 7.045 1.00 94.06 120 VAL A O 1
ATOM 922 N N . LEU A 1 121 ? 0.323 -13.183 6.248 1.00 94.00 121 LEU A N 1
ATOM 923 C CA . LEU A 1 121 ? 0.949 -12.265 5.285 1.00 94.00 121 LEU A CA 1
ATOM 924 C C . LEU A 1 121 ? 0.030 -11.907 4.109 1.00 94.00 121 LEU A C 1
ATOM 926 O O . LEU A 1 121 ? 0.197 -10.849 3.510 1.00 94.00 121 LEU A O 1
ATOM 930 N N . LEU A 1 122 ? -0.892 -12.802 3.754 1.00 92.38 122 LEU A N 1
ATOM 931 C CA . LEU A 1 122 ? -1.870 -12.593 2.687 1.00 92.38 122 LEU A CA 1
ATOM 932 C C . LEU A 1 122 ? -3.013 -11.654 3.111 1.00 92.38 122 LEU A C 1
ATOM 934 O O . LEU A 1 122 ? -3.535 -10.927 2.268 1.00 92.38 122 LEU A O 1
ATOM 938 N N . ALA A 1 123 ? -3.424 -11.728 4.379 1.00 86.19 123 ALA A N 1
ATOM 939 C CA . ALA A 1 123 ? -4.583 -11.024 4.922 1.00 86.19 123 ALA A CA 1
ATOM 940 C C . ALA A 1 123 ? -4.332 -9.529 5.143 1.00 86.19 123 ALA A C 1
ATOM 942 O O . ALA A 1 123 ? -5.192 -8.743 4.686 1.00 86.19 123 ALA A O 1
#

Sequence (123 aa):
MAELRALFESELGYVVLLFGLFVVPKVLQRWRLPSAITAFVLGAVVGISGGPFREDRTLHLLSTFGISALFLFAGLEVDFHALRARLRVLAQHLGVRVAMLALAAWAGAQLFGLEGRAAVLLA

Secondary structure (DSSP, 8-state):
-HHHHHHHTSHHHHHHHHHHHHHHHHHHGGGT--HHHHHHHHHHHHHHTT-TTTT-HHHHHHHHHHHHHHHHHHHHT--HHHHHHTHHHHHHHHHHHHHHHHHHHHHHHHHH---HHHHHHH-

pLDDT: mean 87.93, std 11.39, range [51.38, 97.44]

Foldseek 3Di:
DVVVLVCCLDPNVVVVLVCCLPPVLVVCCVVVDHSVVVSVVSVVCCQVVPHNCPPDPVVVVVVVCVVVVVVVVVVVPDDPVVCVVCVVVVVVVVVVVVVVLVVQLVCCCVVVVDDSVVSSVVD